Protein AF-A0AB72ZHI4-F1 (afdb_monomer_lite)

Sequence (160 aa):
MTTGSTNVPISSGQRPQQADYSLALLAKDVYAPTSGNLNGFVRLSDERLLAAGIDPTALSDSASGFLAGIYSDNQQYVLSFAGTNDRHDWLSNIRQAVGYEDVQYNEAVALGKTAKMAFGDALVITGHSLGGGLAATAALATGTFAVTFNAAGGAKNTLK

Foldseek 3Di:
DDDDQPDDDPDDDPDDDPVVVLLVVQQVCQVPPDCDARSLKDWDDCVRCVVLVHHPPLQDDPVLRWHWTWIDSPQAIEIHTHDDPDPPCCVVCVVVNVVSLVVNLVSLLVNLQSVCSRGPQSYEYEHEASRLVSRVSNCVSRVHHYDYYCHPDDDDDDDD

Organism: NCBI:txid992134

Radius of gyration: 15.3 Å; chains: 1; bounding box: 38×29×44 Å

pLDDT: mean 76.91, std 21.34, range [28.38, 98.31]

Structure (mmCIF, N/CA/C/O backbone):
data_AF-A0AB72ZHI4-F1
#
_entry.id   AF-A0AB72ZHI4-F1
#
loop_
_atom_site.group_PDB
_atom_site.id
_atom_site.type_symbol
_atom_site.label_atom_id
_atom_site.label_alt_id
_atom_site.label_comp_id
_atom_site.label_asym_id
_atom_site.label_entity_id
_atom_site.label_seq_id
_atom_site.pdbx_PDB_ins_code
_atom_site.Cartn_x
_atom_site.Cartn_y
_atom_site.Cartn_z
_atom_site.occupancy
_atom_site.B_iso_or_equiv
_atom_site.auth_seq_id
_atom_site.auth_comp_id
_atom_site.auth_asym_id
_atom_site.auth_atom_id
_atom_site.pdbx_PDB_model_num
ATOM 1 N N . MET A 1 1 ? -21.261 18.313 21.955 1.00 34.12 1 MET A N 1
ATOM 2 C CA . MET A 1 1 ? -21.762 18.384 20.567 1.00 34.12 1 MET A CA 1
ATOM 3 C C . MET A 1 1 ? -20.776 17.637 19.692 1.00 34.12 1 MET A C 1
ATOM 5 O O . MET A 1 1 ? -19.635 18.057 19.581 1.00 34.12 1 MET A O 1
ATOM 9 N N . THR A 1 2 ? -21.178 16.469 19.209 1.00 34.94 2 THR A N 1
ATOM 10 C CA . THR A 1 2 ? -20.379 15.531 18.414 1.00 34.94 2 THR A CA 1
ATOM 11 C C . THR A 1 2 ? -20.270 16.035 16.975 1.00 34.94 2 THR A C 1
ATOM 13 O O . THR A 1 2 ? -21.280 16.185 16.293 1.00 34.94 2 THR A O 1
ATOM 16 N N . THR A 1 3 ? -19.053 16.317 16.514 1.00 37.59 3 THR A N 1
ATOM 17 C CA . THR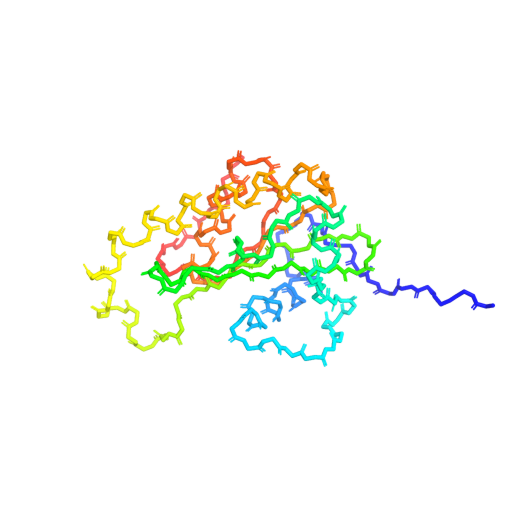 A 1 3 ? -18.751 16.624 15.111 1.00 37.59 3 THR A CA 1
ATOM 18 C C . THR A 1 3 ? -18.831 15.331 14.303 1.00 37.59 3 THR A C 1
ATOM 20 O O . THR A 1 3 ? -17.908 14.522 14.330 1.00 37.59 3 THR A O 1
ATOM 23 N N . GLY A 1 4 ? -19.966 15.096 13.645 1.00 32.69 4 GLY A N 1
ATOM 24 C CA . GLY A 1 4 ? -20.133 13.971 12.729 1.00 32.69 4 GLY A CA 1
ATOM 25 C C . GLY A 1 4 ? -19.307 14.194 11.465 1.00 32.69 4 GLY A C 1
ATOM 26 O O . GLY A 1 4 ? -19.545 15.159 10.741 1.00 32.69 4 GLY A O 1
ATOM 27 N N . SER A 1 5 ? -18.333 13.320 11.220 1.00 43.38 5 SER A N 1
ATOM 28 C CA . SER A 1 5 ? -17.567 13.282 9.975 1.00 43.38 5 SER A CA 1
ATOM 29 C C . SER A 1 5 ? -18.509 13.040 8.794 1.00 43.38 5 SER A C 1
ATOM 31 O O . SER A 1 5 ? -19.229 12.046 8.756 1.00 43.38 5 SER A O 1
ATOM 33 N N . THR A 1 6 ? -18.503 13.950 7.824 1.00 42.25 6 THR A N 1
ATOM 34 C CA . THR A 1 6 ? -19.313 13.917 6.595 1.00 42.25 6 THR A CA 1
ATOM 35 C C . THR A 1 6 ? -18.664 13.081 5.487 1.00 42.25 6 THR A C 1
ATOM 37 O O . THR A 1 6 ? -18.775 13.425 4.310 1.00 42.25 6 THR A O 1
ATOM 40 N N . ASN A 1 7 ? -17.931 12.023 5.833 1.00 50.62 7 ASN A N 1
ATOM 41 C CA . ASN A 1 7 ? -17.247 11.224 4.823 1.00 50.62 7 ASN A CA 1
ATOM 42 C C . ASN A 1 7 ? -18.237 10.252 4.186 1.00 50.62 7 ASN A C 1
ATOM 44 O O . ASN A 1 7 ? -18.853 9.427 4.859 1.00 50.62 7 ASN A O 1
ATOM 48 N N . VAL A 1 8 ? -18.411 10.387 2.871 1.00 54.19 8 VAL A N 1
ATOM 49 C CA . VAL A 1 8 ? -19.166 9.429 2.066 1.00 54.19 8 VAL A CA 1
ATOM 50 C C . VAL A 1 8 ? -18.387 8.110 2.078 1.00 54.19 8 VAL A C 1
ATOM 52 O O . VAL A 1 8 ? -17.211 8.127 1.709 1.00 54.19 8 VAL A O 1
ATOM 55 N N . PRO A 1 9 ? -19.002 6.981 2.475 1.00 51.09 9 PRO A N 1
ATOM 56 C CA . PRO A 1 9 ? -18.327 5.691 2.488 1.00 51.09 9 PRO A CA 1
ATOM 57 C C . PRO A 1 9 ? -17.765 5.367 1.105 1.00 51.09 9 PRO A C 1
ATOM 59 O O . PRO A 1 9 ? -18.499 5.415 0.113 1.00 51.09 9 PRO A O 1
ATOM 62 N N . ILE A 1 10 ? -16.486 4.994 1.031 1.00 56.62 10 ILE A N 1
ATOM 63 C CA . ILE A 1 10 ? -15.936 4.420 -0.197 1.00 56.62 10 ILE A CA 1
ATOM 64 C C . ILE A 1 10 ? -16.645 3.076 -0.385 1.00 56.62 10 ILE A C 1
ATOM 66 O O . ILE A 1 10 ? -16.478 2.159 0.421 1.00 56.62 10 ILE A O 1
ATOM 70 N N . SER A 1 11 ? -17.498 2.991 -1.404 1.00 47.62 11 SER A N 1
ATOM 71 C CA . SER A 1 11 ? -18.343 1.831 -1.683 1.00 47.62 11 SER A CA 1
ATOM 72 C C . SER A 1 11 ? -18.135 1.354 -3.116 1.00 47.62 11 SER A C 1
ATOM 74 O O . SER A 1 11 ? -17.882 2.148 -4.021 1.00 47.62 11 SER A O 1
ATOM 76 N N . SER A 1 12 ? -18.242 0.042 -3.331 1.00 47.97 12 SER A N 1
ATOM 77 C CA . SER A 1 12 ? -18.164 -0.530 -4.678 1.00 47.97 12 SER A CA 1
ATOM 78 C C . SER A 1 12 ? -19.320 -0.023 -5.556 1.00 47.97 12 SER A C 1
ATOM 80 O O . SER A 1 12 ? -20.486 -0.053 -5.159 1.00 47.97 12 SER A O 1
ATOM 82 N N . GLY A 1 13 ? -19.012 0.479 -6.756 1.00 43.50 13 GLY A N 1
ATOM 83 C CA . GLY A 1 13 ? -20.012 1.007 -7.683 1.00 43.50 13 GLY A CA 1
ATOM 84 C C . GLY A 1 13 ? -19.420 1.454 -9.023 1.00 43.50 13 GLY A C 1
ATOM 85 O O . GLY A 1 13 ? -18.248 1.783 -9.122 1.00 43.50 13 GLY A O 1
ATOM 86 N N . GLN A 1 14 ? -20.246 1.455 -10.073 1.00 36.84 14 GLN A N 1
ATOM 87 C CA . GLN A 1 14 ? -19.866 1.812 -11.456 1.00 36.84 14 GLN A CA 1
ATOM 88 C C . GLN A 1 14 ? -20.014 3.319 -11.768 1.00 36.84 14 GLN A C 1
ATOM 90 O O . GLN A 1 14 ? -19.878 3.730 -12.919 1.00 36.84 14 GLN A O 1
ATOM 95 N N . ARG A 1 15 ? -20.366 4.150 -10.777 1.00 34.91 15 ARG A N 1
ATOM 96 C CA . ARG A 1 15 ? -20.569 5.599 -10.941 1.00 34.91 15 ARG A CA 1
ATOM 97 C C . ARG A 1 15 ? -19.493 6.362 -10.173 1.00 34.91 15 ARG A C 1
ATOM 99 O O . ARG A 1 15 ? -19.251 5.960 -9.040 1.00 34.91 15 ARG A O 1
ATOM 106 N N . PRO A 1 16 ? -18.943 7.465 -10.723 1.00 42.53 16 PRO A N 1
ATOM 107 C CA . PRO A 1 16 ? -18.017 8.322 -9.995 1.00 42.53 16 PRO A CA 1
ATOM 108 C C . PRO A 1 16 ? -18.690 8.821 -8.715 1.00 42.53 16 PRO A C 1
ATOM 110 O O . PRO A 1 16 ? -19.657 9.586 -8.783 1.00 42.53 16 PRO A O 1
ATOM 113 N N . GLN A 1 17 ? -18.240 8.349 -7.558 1.00 53.31 17 GLN A N 1
ATOM 114 C CA . GLN A 1 17 ? -18.705 8.840 -6.265 1.00 53.31 17 GLN A CA 1
ATOM 115 C C . GLN A 1 17 ? -17.751 9.928 -5.768 1.00 53.31 17 GLN A C 1
ATOM 117 O O . GLN A 1 17 ? -16.592 9.999 -6.165 1.00 53.31 17 GLN A O 1
ATOM 122 N N . GLN A 1 18 ? -18.220 10.788 -4.864 1.00 51.16 18 GLN A N 1
ATOM 123 C CA . GLN A 1 18 ? -17.401 11.835 -4.233 1.00 51.16 18 GLN A CA 1
ATOM 124 C C . GLN A 1 18 ? -16.126 11.264 -3.571 1.00 51.16 18 GLN A C 1
ATOM 126 O O . GLN A 1 18 ? -15.106 11.942 -3.472 1.00 51.16 18 GLN A O 1
ATOM 131 N N . ALA A 1 19 ? -16.183 9.985 -3.200 1.00 58.19 19 ALA A N 1
ATOM 132 C CA . ALA A 1 19 ? -15.093 9.175 -2.683 1.00 58.19 19 ALA A CA 1
ATOM 133 C C . ALA A 1 19 ? -13.949 8.959 -3.708 1.00 58.19 19 ALA A C 1
ATOM 135 O O . ALA A 1 19 ? -12.777 8.992 -3.337 1.00 58.19 19 ALA A O 1
ATOM 136 N N . ASP A 1 20 ? -14.256 8.856 -5.007 1.00 63.69 20 ASP A N 1
ATOM 137 C CA . ASP A 1 20 ? -13.259 8.670 -6.075 1.00 63.69 20 ASP A CA 1
ATOM 138 C C . ASP A 1 20 ? -12.401 9.925 -6.279 1.00 63.69 20 ASP A C 1
ATOM 140 O O . ASP A 1 20 ? -11.214 9.835 -6.590 1.00 63.69 20 ASP A O 1
ATOM 144 N N . TYR A 1 21 ? -12.975 11.110 -6.046 1.00 68.31 21 TYR A N 1
ATOM 145 C CA . TYR A 1 21 ? -12.217 12.361 -6.066 1.00 68.31 21 TYR A CA 1
ATOM 146 C C . TYR A 1 21 ? -11.176 12.400 -4.940 1.00 68.31 21 TYR A C 1
ATOM 148 O O . TYR A 1 21 ? -10.034 12.794 -5.173 1.00 68.31 21 TYR A O 1
ATOM 156 N N . SER A 1 22 ? -11.534 11.930 -3.740 1.00 74.38 22 SER A N 1
ATOM 157 C CA . SER A 1 22 ? -10.581 11.790 -2.636 1.00 74.38 22 SER A CA 1
ATOM 158 C C . SER A 1 22 ? -9.473 10.794 -2.983 1.00 74.38 22 SER A C 1
ATOM 160 O O . SER A 1 22 ? -8.303 11.118 -2.818 1.00 74.38 22 SER A O 1
ATOM 162 N N . LEU A 1 23 ? -9.798 9.635 -3.564 1.00 76.19 23 LEU A N 1
ATOM 163 C CA . LEU A 1 23 ? -8.793 8.646 -3.976 1.00 76.19 23 LEU A CA 1
ATOM 164 C C . LEU A 1 23 ? -7.841 9.168 -5.062 1.00 76.19 23 LEU A C 1
ATOM 166 O O . LEU A 1 23 ? -6.650 8.861 -5.022 1.00 76.19 23 LEU A O 1
ATOM 170 N N . ALA A 1 24 ? -8.330 9.988 -5.995 1.00 75.62 24 ALA A N 1
ATOM 171 C CA . ALA A 1 24 ? -7.490 10.640 -6.996 1.00 75.62 24 ALA A CA 1
ATOM 172 C C . ALA A 1 24 ? -6.547 11.690 -6.377 1.00 75.62 24 ALA A C 1
ATOM 174 O O . ALA A 1 24 ? -5.394 11.805 -6.798 1.00 75.62 24 ALA A O 1
ATOM 175 N N . LEU A 1 25 ? -7.007 12.439 -5.365 1.00 78.62 25 LEU A N 1
ATOM 176 C CA . LEU A 1 25 ? -6.152 13.361 -4.609 1.00 78.62 25 LEU A CA 1
ATOM 177 C C . LEU A 1 25 ? -5.066 12.610 -3.838 1.00 78.62 25 LEU A C 1
ATOM 179 O O . LEU A 1 25 ? -3.908 13.012 -3.900 1.00 78.62 25 LEU A O 1
ATOM 183 N N . LEU A 1 26 ? -5.415 11.500 -3.183 1.00 81.69 26 LEU A N 1
ATOM 184 C CA . LEU A 1 26 ? -4.452 10.660 -2.468 1.00 81.69 26 LEU A CA 1
ATOM 185 C C . LEU A 1 26 ? -3.416 10.051 -3.422 1.00 81.69 26 LEU A C 1
ATOM 187 O O . LEU A 1 26 ? -2.224 10.124 -3.147 1.00 81.69 26 LEU A O 1
ATOM 191 N N . ALA A 1 27 ? -3.836 9.557 -4.592 1.00 77.69 27 ALA A N 1
ATOM 192 C CA . ALA A 1 27 ? -2.928 9.052 -5.629 1.00 77.69 27 ALA A CA 1
ATOM 193 C C . ALA A 1 27 ? -1.945 10.114 -6.155 1.00 77.69 27 ALA A C 1
ATOM 195 O O . ALA A 1 27 ? -0.856 9.774 -6.616 1.00 77.69 27 ALA A O 1
ATOM 196 N N . LYS A 1 28 ? -2.306 11.400 -6.081 1.00 75.12 28 LYS A N 1
ATOM 197 C CA . LYS A 1 28 ? -1.410 12.519 -6.396 1.00 75.12 28 LYS A CA 1
ATOM 198 C C . LYS A 1 28 ? -0.523 12.907 -5.208 1.00 75.12 28 LYS A C 1
ATOM 200 O O . LYS A 1 28 ? 0.629 13.272 -5.418 1.00 75.12 28 LYS A O 1
ATOM 205 N N . ASP A 1 29 ? -1.049 12.864 -3.990 1.00 80.25 29 ASP A N 1
ATOM 206 C CA . ASP A 1 29 ? -0.331 13.297 -2.788 1.00 80.25 29 ASP A CA 1
ATOM 207 C C . ASP A 1 29 ? 0.894 12.427 -2.485 1.00 80.25 29 ASP A C 1
ATOM 209 O O . ASP A 1 29 ? 1.900 12.950 -2.015 1.00 80.25 29 ASP A O 1
ATOM 213 N N . VAL A 1 30 ? 0.865 11.137 -2.848 1.00 78.25 30 VAL A N 1
ATOM 214 C CA . VAL A 1 30 ? 1.994 10.212 -2.630 1.00 78.25 30 VAL A CA 1
ATOM 215 C C . VAL A 1 30 ? 3.333 10.781 -3.132 1.00 78.25 30 VAL A C 1
ATOM 217 O O . VAL A 1 30 ? 4.351 10.577 -2.480 1.00 78.25 30 VAL A O 1
ATOM 220 N N . TYR A 1 31 ? 3.348 11.528 -4.242 1.00 72.88 31 TYR A N 1
ATOM 221 C CA . TYR A 1 31 ? 4.575 12.083 -4.833 1.00 72.88 31 TYR A CA 1
ATOM 222 C C . TYR A 1 31 ? 5.184 13.259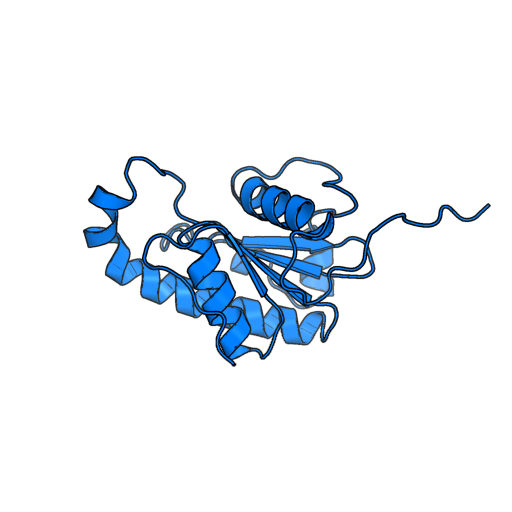 -4.067 1.00 72.88 31 TYR A C 1
ATOM 224 O O . TYR A 1 31 ? 6.385 13.506 -4.155 1.00 72.88 31 TYR A O 1
ATOM 232 N N . ALA A 1 32 ? 4.350 14.029 -3.376 1.00 74.81 32 ALA A N 1
ATOM 233 C CA . ALA A 1 32 ? 4.754 15.221 -2.649 1.00 74.81 32 ALA A CA 1
ATOM 234 C C . ALA A 1 32 ? 3.776 15.402 -1.485 1.00 74.81 32 ALA A C 1
ATOM 236 O O . ALA A 1 32 ? 2.826 16.181 -1.616 1.00 74.81 32 ALA A O 1
ATOM 237 N N . PRO A 1 33 ? 3.986 14.662 -0.378 1.00 73.00 33 PRO A N 1
ATOM 238 C CA . PRO A 1 33 ? 3.034 14.618 0.716 1.00 73.00 33 PRO A CA 1
ATOM 239 C C . PRO A 1 33 ? 2.774 16.018 1.249 1.00 73.00 33 PRO A C 1
ATOM 241 O O . PRO A 1 33 ? 3.685 16.710 1.714 1.00 73.00 33 PRO A O 1
ATOM 244 N N . THR A 1 34 ? 1.523 16.447 1.174 1.00 64.50 34 THR A N 1
ATOM 245 C CA . THR A 1 34 ? 1.102 17.702 1.778 1.00 64.50 34 THR A CA 1
ATOM 246 C C . THR A 1 34 ? 0.815 17.479 3.256 1.00 64.50 34 THR A C 1
ATOM 248 O O . THR A 1 34 ? 0.115 16.548 3.654 1.00 64.50 34 THR A O 1
ATOM 251 N N . SER A 1 35 ? 1.363 18.346 4.106 1.00 63.78 35 SER A N 1
ATOM 252 C CA . SER A 1 35 ? 1.035 18.342 5.530 1.00 63.78 35 SER A CA 1
ATOM 253 C C . SER A 1 35 ? -0.414 18.795 5.703 1.00 63.78 35 SER A C 1
ATOM 255 O O . SER A 1 35 ? -0.696 19.992 5.644 1.00 63.78 35 SER A O 1
ATOM 257 N N . GLY A 1 36 ? -1.349 17.862 5.897 1.00 72.62 36 GLY A N 1
ATOM 258 C CA . GLY A 1 36 ? -2.740 18.233 6.133 1.00 72.62 36 GLY A CA 1
ATOM 259 C C . GLY A 1 36 ? -3.774 17.133 5.933 1.00 72.62 36 GLY A C 1
ATOM 260 O O . GLY A 1 36 ? -3.474 15.947 5.821 1.00 72.62 36 GLY A O 1
ATOM 261 N N . ASN A 1 37 ? -5.028 17.575 5.938 1.00 80.50 37 ASN A N 1
ATOM 262 C CA . ASN A 1 37 ? -6.205 16.760 5.696 1.00 80.50 37 ASN A CA 1
ATOM 263 C C . ASN A 1 37 ? -6.596 16.844 4.212 1.00 80.50 37 ASN A C 1
ATOM 265 O O . ASN A 1 37 ? -6.815 17.934 3.684 1.00 80.50 37 ASN A O 1
ATOM 269 N N . LEU A 1 38 ? -6.704 15.692 3.558 1.00 80.94 38 LEU A N 1
ATOM 270 C CA . LEU A 1 38 ? -7.097 15.523 2.164 1.00 80.94 38 LEU A CA 1
ATOM 271 C C . LEU A 1 38 ? -8.509 14.940 2.127 1.00 80.94 38 LEU A C 1
ATOM 273 O O . LEU A 1 38 ? -8.691 13.725 2.135 1.00 80.94 38 LEU A O 1
ATOM 277 N N . ASN A 1 39 ? -9.523 15.810 2.127 1.00 82.19 39 ASN A N 1
ATOM 278 C CA . ASN A 1 39 ? -10.940 15.417 2.150 1.00 82.19 39 ASN A CA 1
ATOM 279 C C . ASN A 1 39 ? -11.276 14.388 3.247 1.00 82.19 39 ASN A C 1
ATOM 281 O O . ASN A 1 39 ? -11.872 13.347 2.982 1.00 82.19 39 ASN A O 1
ATOM 285 N N . GLY A 1 40 ? -10.859 14.654 4.480 1.00 84.25 40 GLY A N 1
ATOM 286 C CA . GLY A 1 40 ? -11.083 13.766 5.618 1.00 84.25 40 GLY A CA 1
ATOM 287 C C . GLY A 1 40 ? -9.948 12.772 5.867 1.00 84.25 40 GLY A C 1
ATOM 288 O O . GLY A 1 40 ? -9.802 12.338 7.006 1.00 84.25 40 GLY A O 1
ATOM 289 N N . PHE A 1 41 ? -9.100 12.488 4.876 1.00 89.38 41 PHE A N 1
ATOM 290 C CA . PHE A 1 41 ? -7.977 11.563 5.015 1.00 89.38 41 PHE A CA 1
ATOM 291 C C . PHE A 1 41 ? -6.697 12.268 5.462 1.00 89.38 41 PHE A C 1
ATOM 293 O O . PHE A 1 41 ? -6.340 13.328 4.956 1.00 89.38 41 PHE A O 1
ATOM 300 N N . VAL A 1 42 ? -5.974 11.660 6.396 1.00 92.06 42 VAL A N 1
ATOM 301 C CA . VAL A 1 42 ? -4.668 12.126 6.875 1.00 92.06 42 VAL A CA 1
ATOM 302 C C . VAL A 1 42 ? -3.652 11.013 6.658 1.00 92.06 42 VAL A C 1
ATOM 304 O O . VAL A 1 42 ? -3.946 9.848 6.938 1.00 92.06 42 VAL A O 1
ATOM 307 N N . ARG A 1 43 ? -2.460 11.354 6.153 1.00 93.69 43 ARG A N 1
ATOM 308 C CA . ARG A 1 43 ? -1.370 10.383 5.986 1.00 93.69 43 ARG A CA 1
ATOM 309 C C . ARG A 1 43 ? -0.951 9.853 7.356 1.00 93.69 43 ARG A C 1
ATOM 311 O O . ARG A 1 43 ? -0.780 10.630 8.295 1.00 93.69 43 ARG A O 1
ATOM 318 N N . LEU A 1 44 ? -0.804 8.538 7.480 1.00 94.81 44 LEU A N 1
ATOM 319 C CA . LEU A 1 44 ? -0.304 7.940 8.710 1.00 94.81 44 LEU A CA 1
ATOM 320 C C . LEU A 1 44 ? 1.148 8.370 8.936 1.00 94.81 44 LEU A C 1
ATOM 322 O O . LEU A 1 44 ? 1.950 8.374 8.002 1.00 94.81 44 LEU A O 1
ATOM 326 N N . SER A 1 45 ? 1.462 8.735 10.178 1.00 94.69 45 SER A N 1
ATOM 327 C CA . SER A 1 45 ? 2.839 8.953 10.610 1.00 94.69 45 SER A CA 1
ATOM 328 C C . SER A 1 45 ? 3.558 7.622 10.815 1.00 94.69 45 SER A C 1
ATOM 330 O O . SER A 1 45 ? 2.917 6.578 10.976 1.00 94.69 45 SER A O 1
ATOM 332 N N . ASP A 1 46 ? 4.884 7.668 10.873 1.00 95.69 46 ASP A N 1
ATOM 333 C CA . ASP A 1 46 ? 5.724 6.495 11.106 1.00 95.69 46 ASP A CA 1
ATOM 334 C C . ASP A 1 46 ? 5.352 5.780 12.411 1.00 95.69 46 ASP A C 1
ATOM 336 O O . ASP A 1 46 ? 5.257 4.554 12.439 1.00 95.69 46 ASP A O 1
ATOM 340 N N . GLU A 1 47 ? 5.016 6.519 13.475 1.00 96.69 47 GLU A N 1
ATOM 341 C CA . GLU A 1 47 ? 4.581 5.910 14.736 1.00 96.69 47 GLU A CA 1
ATOM 342 C C . GLU A 1 47 ? 3.258 5.152 14.579 1.00 96.69 47 GLU A C 1
ATOM 344 O O . GLU A 1 47 ? 3.074 4.082 15.160 1.00 96.69 47 GLU A O 1
ATOM 349 N N . ARG A 1 48 ? 2.324 5.687 13.781 1.00 96.25 48 ARG A N 1
ATOM 350 C CA . ARG A 1 48 ? 1.027 5.046 13.517 1.00 96.25 48 ARG A CA 1
ATOM 351 C C . ARG A 1 48 ? 1.164 3.826 12.611 1.00 96.25 48 ARG A C 1
ATOM 353 O O . ARG A 1 48 ? 0.406 2.876 12.794 1.00 96.25 48 ARG A O 1
ATOM 360 N N . LEU A 1 49 ? 2.107 3.846 11.671 1.00 97.56 49 LEU A N 1
ATOM 361 C CA . LEU A 1 49 ? 2.448 2.700 10.826 1.00 97.56 49 LEU A CA 1
ATOM 362 C C . LEU A 1 49 ? 3.064 1.576 11.660 1.00 97.56 49 LEU A C 1
ATOM 364 O O . LEU A 1 49 ? 2.558 0.454 11.639 1.00 97.56 49 LEU A O 1
ATOM 368 N N . LEU A 1 50 ? 4.067 1.898 12.480 1.00 97.75 50 LEU A N 1
ATOM 369 C CA . LEU A 1 50 ? 4.720 0.936 13.368 1.00 97.75 50 LEU A CA 1
ATOM 370 C C . LEU A 1 50 ? 3.733 0.330 14.372 1.00 97.75 50 LEU A C 1
ATOM 372 O O . LEU A 1 50 ? 3.735 -0.882 14.578 1.00 97.75 50 LEU A O 1
ATOM 376 N N . ALA A 1 51 ? 2.837 1.142 14.944 1.00 97.12 51 ALA A N 1
ATOM 377 C CA . ALA A 1 51 ? 1.777 0.655 15.830 1.00 97.12 51 ALA A CA 1
ATOM 378 C C . ALA A 1 51 ? 0.798 -0.307 15.131 1.00 97.12 51 ALA A C 1
ATOM 380 O O . ALA A 1 51 ? 0.201 -1.155 15.791 1.00 97.12 51 ALA A O 1
ATOM 381 N N . ALA A 1 52 ? 0.641 -0.191 13.809 1.00 95.88 52 ALA A N 1
ATOM 382 C CA . ALA A 1 52 ? -0.148 -1.100 12.981 1.00 95.88 52 ALA A CA 1
ATOM 383 C C . ALA A 1 52 ? 0.663 -2.305 12.456 1.00 95.88 52 ALA A C 1
ATOM 385 O O . ALA A 1 52 ? 0.120 -3.131 11.725 1.00 95.88 52 ALA A O 1
ATOM 386 N N . GLY A 1 53 ? 1.949 -2.420 12.812 1.00 97.31 53 GLY A N 1
ATOM 387 C CA . GLY A 1 53 ? 2.840 -3.489 12.350 1.00 97.31 53 GLY A CA 1
ATOM 388 C C . GLY A 1 53 ? 3.376 -3.297 10.928 1.00 97.31 53 GLY A C 1
ATOM 389 O O . GLY A 1 53 ? 3.811 -4.264 10.307 1.00 97.31 53 GLY A O 1
ATOM 390 N N . ILE A 1 54 ? 3.334 -2.071 10.399 1.00 98.06 54 ILE A N 1
ATOM 391 C CA . ILE A 1 54 ? 3.852 -1.720 9.074 1.00 98.06 54 ILE A CA 1
ATOM 392 C C . ILE A 1 54 ? 5.170 -0.967 9.252 1.00 98.06 54 ILE A C 1
ATOM 394 O O . ILE A 1 54 ? 5.211 0.061 9.924 1.00 98.06 54 ILE A O 1
ATOM 398 N N . ASP A 1 55 ? 6.237 -1.467 8.631 1.00 97.50 55 ASP A N 1
ATOM 399 C CA . ASP A 1 55 ? 7.523 -0.772 8.572 1.00 97.50 55 ASP A CA 1
ATOM 400 C C . ASP A 1 55 ? 7.410 0.452 7.638 1.00 97.50 55 ASP A C 1
ATOM 402 O O . ASP A 1 55 ? 7.106 0.273 6.454 1.00 97.50 55 ASP A O 1
ATOM 406 N N . PRO A 1 56 ? 7.642 1.691 8.118 1.00 96.50 56 PRO A N 1
ATOM 407 C CA . PRO A 1 56 ? 7.586 2.888 7.281 1.00 96.50 56 PRO A CA 1
ATOM 408 C C . PRO A 1 56 ? 8.545 2.847 6.087 1.00 96.50 56 PRO A C 1
ATOM 410 O O . PRO A 1 56 ? 8.245 3.426 5.043 1.00 96.50 56 PRO A O 1
ATOM 413 N N . THR A 1 57 ? 9.668 2.132 6.203 1.00 95.81 57 THR A N 1
ATOM 414 C CA . THR A 1 57 ? 10.643 1.995 5.111 1.00 95.81 57 THR A CA 1
ATOM 415 C C . THR A 1 57 ? 10.095 1.179 3.941 1.00 95.81 57 THR A C 1
ATOM 417 O O . THR A 1 57 ? 10.484 1.414 2.802 1.00 95.81 57 THR A O 1
ATOM 420 N N . ALA A 1 58 ? 9.105 0.312 4.180 1.00 95.44 58 ALA A N 1
ATOM 421 C CA . ALA A 1 58 ? 8.426 -0.447 3.132 1.00 95.44 58 ALA A CA 1
ATOM 422 C C . ALA A 1 58 ? 7.515 0.420 2.243 1.00 95.44 58 ALA A C 1
ATOM 424 O O . ALA A 1 58 ? 6.932 -0.094 1.292 1.00 95.44 58 ALA A O 1
ATOM 425 N N . LEU A 1 59 ? 7.349 1.715 2.545 1.00 95.44 59 LEU A N 1
ATOM 426 C CA . LEU A 1 59 ? 6.580 2.641 1.712 1.00 95.44 59 LEU A CA 1
ATOM 427 C C . LEU A 1 59 ? 7.393 3.242 0.560 1.00 95.44 59 LEU A C 1
ATOM 429 O O . LEU A 1 59 ? 6.805 3.923 -0.278 1.00 95.44 59 LEU A O 1
ATOM 433 N N . SER A 1 60 ? 8.710 3.039 0.497 1.00 93.62 60 SER A N 1
ATOM 434 C CA . SER A 1 60 ? 9.521 3.579 -0.596 1.00 93.62 60 SER A CA 1
ATOM 435 C C . SER A 1 60 ? 10.807 2.796 -0.824 1.00 93.62 60 SER A C 1
ATOM 437 O O . SER A 1 60 ? 11.559 2.582 0.124 1.00 93.62 60 SER A O 1
ATOM 439 N N . ASP A 1 61 ? 11.120 2.511 -2.084 1.00 90.81 61 ASP A N 1
ATOM 440 C CA . ASP A 1 61 ? 12.435 2.037 -2.516 1.00 90.81 61 ASP A CA 1
ATOM 441 C C . ASP A 1 61 ? 12.931 2.924 -3.663 1.00 90.81 61 ASP A C 1
ATOM 443 O O . ASP A 1 61 ? 12.352 2.983 -4.749 1.00 90.81 61 ASP A O 1
ATOM 447 N N . SER A 1 62 ? 14.024 3.648 -3.421 1.00 86.06 62 SER A N 1
ATOM 448 C CA . SER A 1 62 ? 14.620 4.539 -4.415 1.00 86.06 62 SER A CA 1
ATOM 449 C C . SER A 1 62 ? 15.325 3.792 -5.550 1.00 86.06 62 SER A C 1
ATOM 451 O O . SER A 1 62 ? 15.503 4.375 -6.619 1.00 86.06 62 SER A O 1
ATOM 453 N N . ALA A 1 63 ? 15.712 2.527 -5.349 1.00 85.88 63 ALA A N 1
ATOM 454 C CA . ALA A 1 63 ? 16.364 1.707 -6.364 1.00 85.88 63 ALA A CA 1
ATOM 455 C C . ALA A 1 63 ? 15.368 1.207 -7.417 1.00 85.88 63 ALA A C 1
ATOM 457 O O . ALA A 1 63 ? 15.672 1.247 -8.610 1.00 85.88 63 ALA A O 1
ATOM 458 N N . SER A 1 64 ? 14.183 0.762 -6.988 1.00 83.88 64 SER A N 1
ATOM 459 C CA . SER A 1 64 ? 13.100 0.369 -7.896 1.00 83.88 64 SER A CA 1
ATOM 460 C C . SER A 1 64 ? 12.262 1.563 -8.363 1.00 83.88 64 SER A C 1
ATOM 462 O O . SER A 1 64 ? 11.630 1.492 -9.418 1.00 83.88 64 SER A O 1
ATOM 464 N N . GLY A 1 65 ? 12.269 2.667 -7.607 1.00 85.88 65 GLY A N 1
ATOM 465 C CA . GLY A 1 65 ? 11.372 3.807 -7.796 1.00 85.88 65 GLY A CA 1
ATOM 466 C C . GLY A 1 65 ? 9.997 3.608 -7.149 1.00 85.88 65 GLY A C 1
ATOM 467 O O . GLY A 1 65 ? 9.082 4.385 -7.428 1.00 85.88 65 GLY A O 1
ATOM 468 N N . PHE A 1 66 ? 9.841 2.579 -6.312 1.00 90.88 66 PHE A N 1
ATOM 469 C CA . PHE A 1 66 ? 8.619 2.303 -5.573 1.00 90.88 66 PHE A CA 1
ATOM 470 C C . PHE A 1 66 ? 8.307 3.422 -4.582 1.00 90.88 66 PHE A C 1
ATOM 472 O O . PHE A 1 66 ? 9.174 3.882 -3.834 1.00 90.88 66 PHE A O 1
ATOM 479 N N . LEU A 1 67 ? 7.043 3.839 -4.546 1.00 92.94 67 LEU A N 1
ATOM 480 C CA . LEU A 1 67 ? 6.569 4.828 -3.592 1.00 92.94 67 LEU A CA 1
ATOM 481 C C . LEU A 1 67 ? 5.088 4.608 -3.278 1.00 92.94 67 LEU A C 1
ATOM 483 O O . LEU A 1 67 ? 4.250 4.452 -4.171 1.00 92.94 67 LEU A O 1
ATOM 487 N N . ALA A 1 68 ? 4.764 4.636 -1.992 1.00 95.69 68 ALA A N 1
ATOM 488 C CA . ALA A 1 68 ? 3.429 4.438 -1.467 1.00 95.69 68 ALA A CA 1
ATOM 489 C C . ALA A 1 68 ? 3.127 5.382 -0.291 1.00 95.69 68 ALA A C 1
ATOM 491 O O . ALA A 1 68 ? 3.995 5.999 0.336 1.00 95.69 68 ALA A O 1
ATOM 492 N N . GLY A 1 69 ? 1.845 5.490 0.032 1.00 95.75 69 GLY A N 1
ATOM 493 C CA . GLY A 1 69 ? 1.359 6.182 1.217 1.00 95.75 69 GLY A CA 1
ATOM 494 C C . GLY A 1 69 ? 0.127 5.492 1.773 1.00 95.75 69 GLY A C 1
ATOM 495 O O . GLY A 1 69 ? -0.678 4.950 1.018 1.00 95.75 69 GLY A O 1
ATOM 496 N N . ILE A 1 70 ? -0.027 5.528 3.096 1.00 96.25 70 ILE A N 1
ATOM 497 C CA . ILE A 1 70 ? -1.233 5.045 3.768 1.00 96.25 70 ILE A CA 1
ATOM 498 C C . ILE A 1 70 ? -1.915 6.227 4.434 1.00 96.25 70 ILE A C 1
ATOM 500 O O . ILE A 1 70 ? -1.284 6.987 5.168 1.00 96.25 70 ILE A O 1
ATOM 504 N N . TYR A 1 71 ? -3.208 6.369 4.177 1.00 95.44 71 TYR A N 1
ATOM 505 C CA . TYR A 1 71 ? -4.028 7.462 4.679 1.00 95.44 71 TYR A CA 1
ATOM 506 C C . TYR A 1 71 ? -5.220 6.908 5.445 1.00 95.44 71 TYR A C 1
ATOM 508 O O . TYR A 1 71 ? -5.702 5.822 5.134 1.00 95.44 71 TYR A O 1
ATOM 516 N N . SER A 1 72 ? -5.717 7.650 6.429 1.00 94.06 72 SER A N 1
ATOM 517 C CA . SER A 1 72 ? -6.907 7.258 7.178 1.00 94.06 72 SER A CA 1
ATOM 518 C C . SER A 1 72 ? -7.789 8.448 7.507 1.00 94.06 72 SER A C 1
ATOM 520 O O . SER A 1 72 ? -7.299 9.542 7.782 1.00 94.06 72 SER A O 1
ATOM 522 N N . ASP A 1 73 ? -9.092 8.208 7.516 1.00 91.62 73 ASP A N 1
ATOM 523 C CA . ASP A 1 73 ? -10.103 9.116 8.051 1.00 91.62 73 ASP A CA 1
ATOM 524 C C . ASP A 1 73 ? -10.653 8.657 9.419 1.00 91.62 73 ASP A C 1
ATOM 526 O O . ASP A 1 73 ? -11.665 9.165 9.906 1.00 91.62 73 ASP A O 1
ATOM 530 N N . ASN A 1 74 ? -9.947 7.720 10.066 1.00 88.75 74 ASN A N 1
ATOM 531 C CA . ASN A 1 74 ? -10.314 6.988 11.285 1.00 88.75 74 ASN A CA 1
ATOM 532 C C . ASN A 1 74 ? -11.407 5.920 11.121 1.00 88.75 74 ASN A C 1
ATOM 534 O O . ASN A 1 74 ? -11.754 5.274 12.110 1.00 88.75 74 ASN A O 1
ATOM 538 N N . GLN A 1 75 ? -11.934 5.703 9.914 1.00 88.88 75 GLN A N 1
ATOM 539 C CA . GLN A 1 75 ? -12.874 4.615 9.620 1.00 88.88 75 GLN A CA 1
ATOM 540 C C . GLN A 1 75 ? -12.316 3.660 8.570 1.00 88.88 75 GLN A C 1
ATOM 542 O O . GLN A 1 75 ? -12.424 2.444 8.715 1.00 88.88 75 GLN A O 1
ATOM 547 N N . GLN A 1 76 ? -11.705 4.214 7.528 1.00 92.25 76 GLN A N 1
ATOM 548 C CA . GLN A 1 76 ? -11.099 3.491 6.425 1.00 92.25 76 GLN A CA 1
ATOM 549 C C . GLN A 1 76 ? -9.605 3.803 6.339 1.00 92.25 76 GLN A C 1
ATOM 551 O O . GLN A 1 76 ? -9.103 4.803 6.869 1.00 92.25 76 GLN A O 1
ATOM 556 N N . TYR A 1 77 ? -8.896 2.915 5.651 1.00 95.75 77 TYR A N 1
ATOM 557 C CA . TYR A 1 77 ? -7.487 3.055 5.327 1.00 95.75 77 TYR A CA 1
ATOM 558 C C . TYR A 1 77 ? -7.322 2.973 3.820 1.00 95.75 77 TYR A C 1
ATOM 560 O O . TYR A 1 77 ? -7.838 2.057 3.185 1.00 95.75 77 TYR A O 1
ATOM 568 N N . VAL A 1 78 ? -6.591 3.919 3.247 1.00 96.12 78 VAL A N 1
ATOM 569 C CA . VAL A 1 78 ? -6.297 3.948 1.817 1.00 96.12 78 VAL A CA 1
ATOM 570 C C . VAL A 1 78 ? -4.809 3.719 1.628 1.00 96.12 78 VAL A C 1
ATOM 572 O O . VAL A 1 78 ? -4.008 4.577 1.997 1.00 96.12 78 VAL A O 1
ATOM 575 N N . LEU A 1 79 ? -4.450 2.579 1.041 1.00 96.88 79 LEU A N 1
ATOM 576 C CA . LEU A 1 79 ? -3.110 2.324 0.522 1.00 96.88 79 LEU A CA 1
ATOM 577 C C . LEU A 1 79 ? -3.034 2.870 -0.904 1.00 96.88 79 LEU A C 1
ATOM 579 O O . LEU A 1 79 ? -3.722 2.390 -1.802 1.00 96.88 79 LEU A O 1
ATOM 583 N N . SER A 1 80 ? -2.212 3.891 -1.099 1.00 95.31 80 SER A N 1
ATOM 584 C CA . SER A 1 80 ? -2.058 4.590 -2.366 1.00 95.31 80 SER A CA 1
ATOM 585 C C . SER A 1 80 ? -0.666 4.354 -2.935 1.00 95.31 80 SER A C 1
ATOM 587 O O . SER A 1 80 ? 0.321 4.632 -2.255 1.00 95.31 80 SER A O 1
ATOM 589 N N . PHE A 1 81 ? -0.586 3.880 -4.177 1.00 93.88 81 PHE A N 1
ATOM 590 C CA . PHE A 1 81 ? 0.671 3.688 -4.899 1.00 93.88 81 PHE A CA 1
ATOM 591 C C . PHE A 1 81 ? 0.919 4.826 -5.891 1.00 93.88 81 PHE A C 1
ATOM 593 O O . PHE A 1 81 ? 0.034 5.200 -6.672 1.00 93.88 81 PHE A O 1
ATOM 600 N N . ALA A 1 82 ? 2.143 5.353 -5.888 1.00 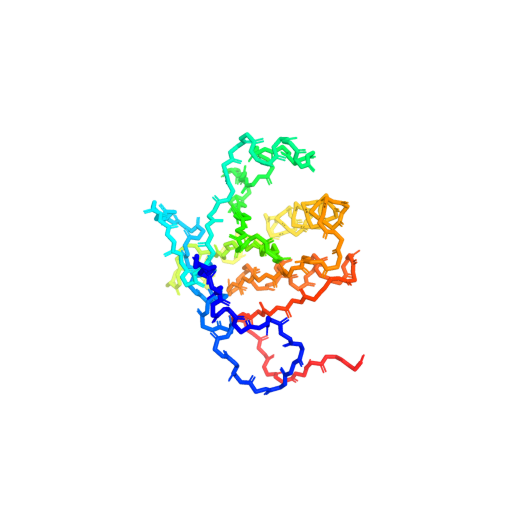88.69 82 ALA A N 1
ATOM 601 C CA . ALA A 1 82 ? 2.612 6.251 -6.929 1.00 88.69 82 ALA A CA 1
ATOM 602 C C . ALA A 1 82 ? 2.750 5.499 -8.257 1.00 88.69 82 ALA A C 1
ATOM 604 O O . ALA A 1 82 ? 3.052 4.310 -8.305 1.00 88.69 82 ALA A O 1
ATOM 605 N N . GLY A 1 83 ? 2.532 6.216 -9.351 1.00 76.88 83 GLY A N 1
ATOM 606 C CA . GLY A 1 83 ? 3.002 5.805 -10.667 1.00 76.88 83 GLY A CA 1
ATOM 607 C C . GLY A 1 83 ? 4.350 6.442 -10.996 1.00 76.88 83 GLY A C 1
ATOM 608 O O . GLY A 1 83 ? 5.069 6.924 -10.128 1.00 76.88 83 GLY A O 1
ATOM 609 N N . THR A 1 84 ? 4.693 6.477 -12.279 1.00 68.75 84 THR A N 1
ATOM 610 C CA . THR A 1 84 ? 5.927 7.121 -12.736 1.00 68.75 84 THR A CA 1
ATOM 611 C C . THR A 1 84 ? 5.780 8.645 -12.717 1.00 68.75 84 THR A C 1
ATOM 613 O O . THR A 1 84 ? 4.810 9.186 -13.255 1.00 68.75 84 THR A O 1
ATOM 616 N N . ASN A 1 85 ? 6.765 9.335 -12.134 1.00 57.47 85 ASN A N 1
ATOM 617 C CA . ASN A 1 85 ? 6.754 10.787 -11.909 1.00 57.47 85 ASN A CA 1
ATOM 618 C C . ASN A 1 85 ? 6.750 11.641 -13.193 1.00 57.47 85 ASN A C 1
ATOM 620 O O . ASN A 1 85 ? 6.496 12.842 -13.128 1.00 57.47 85 ASN A O 1
ATOM 624 N N . ASP A 1 86 ? 6.970 11.038 -14.363 1.00 52.94 86 ASP A N 1
ATOM 625 C CA . ASP A 1 86 ? 7.130 11.767 -15.615 1.00 52.94 86 ASP A CA 1
ATOM 626 C C . ASP A 1 86 ? 6.175 11.261 -16.706 1.00 52.94 86 ASP A C 1
ATOM 628 O O . ASP A 1 86 ? 6.441 10.318 -17.451 1.00 52.94 86 ASP A O 1
ATOM 632 N N . ARG A 1 87 ? 4.999 11.895 -16.794 1.00 50.88 87 ARG A N 1
ATOM 633 C CA . ARG A 1 87 ? 3.968 11.564 -17.797 1.00 50.88 87 ARG A CA 1
ATOM 634 C C . ARG A 1 87 ? 4.377 11.895 -19.237 1.00 50.88 87 ARG A C 1
ATOM 636 O O . ARG A 1 87 ? 3.652 11.498 -20.143 1.00 50.88 87 ARG A O 1
ATOM 643 N N . HIS A 1 88 ? 5.481 12.609 -19.463 1.00 46.38 88 HIS A N 1
ATOM 644 C CA . HIS A 1 88 ? 6.032 12.824 -20.806 1.00 46.38 88 HIS A CA 1
ATOM 645 C C . HIS A 1 88 ? 7.081 11.761 -21.170 1.00 46.38 88 HIS A C 1
ATOM 647 O O . HIS A 1 88 ? 7.056 11.271 -22.297 1.00 46.38 88 HIS A O 1
ATOM 653 N N . ASP A 1 89 ? 7.901 11.319 -20.211 1.00 50.94 89 ASP A N 1
ATOM 654 C CA . ASP A 1 89 ? 8.940 10.303 -20.441 1.00 50.94 89 ASP A CA 1
ATOM 655 C C . ASP A 1 89 ? 8.494 8.850 -20.191 1.00 50.94 89 ASP A C 1
ATOM 657 O O . ASP A 1 89 ? 9.255 7.914 -20.426 1.00 50.94 89 ASP A O 1
ATOM 661 N N . TRP A 1 90 ? 7.252 8.601 -19.760 1.00 48.62 90 TRP A N 1
ATOM 662 C CA . TRP A 1 90 ? 6.774 7.230 -19.512 1.00 48.62 90 TRP A CA 1
ATOM 663 C C . TRP A 1 90 ? 6.897 6.304 -20.743 1.00 48.62 90 TRP A C 1
ATOM 665 O O . TRP A 1 90 ? 7.299 5.152 -20.613 1.00 48.62 90 TRP A O 1
ATOM 675 N N . LEU A 1 91 ? 6.621 6.808 -21.954 1.00 51.03 91 LEU A N 1
ATOM 676 C CA . LEU A 1 91 ? 6.701 6.030 -23.201 1.00 51.03 91 LEU A CA 1
ATOM 677 C C . LEU A 1 91 ? 8.143 5.718 -23.626 1.00 51.03 91 LEU A C 1
ATOM 679 O O . LEU A 1 91 ? 8.388 4.681 -24.244 1.00 51.03 91 LEU A O 1
ATOM 683 N N . SER A 1 92 ? 9.094 6.606 -23.326 1.00 52.38 92 SER A N 1
ATOM 684 C CA . SER A 1 92 ? 10.511 6.415 -23.653 1.00 52.38 92 SER A CA 1
ATOM 685 C C . SER A 1 92 ? 11.215 5.544 -22.606 1.00 52.38 92 SER A C 1
ATOM 687 O O . SER A 1 92 ? 12.017 4.683 -22.980 1.00 52.38 92 SER A O 1
ATOM 689 N N . ASN A 1 93 ? 10.857 5.691 -21.325 1.00 50.94 93 ASN A N 1
ATOM 690 C CA . ASN A 1 93 ? 11.509 5.023 -20.195 1.00 50.94 93 ASN A CA 1
ATOM 691 C C . ASN A 1 93 ? 10.955 3.626 -19.866 1.00 50.94 93 ASN A C 1
ATOM 693 O O . ASN A 1 93 ? 11.661 2.854 -19.218 1.00 50.94 93 ASN A O 1
ATOM 697 N N . ILE A 1 94 ? 9.770 3.244 -20.370 1.00 53.41 94 ILE A N 1
ATOM 698 C CA . ILE A 1 94 ? 9.185 1.897 -20.179 1.00 53.41 94 ILE A CA 1
ATOM 699 C C . ILE A 1 94 ? 10.176 0.77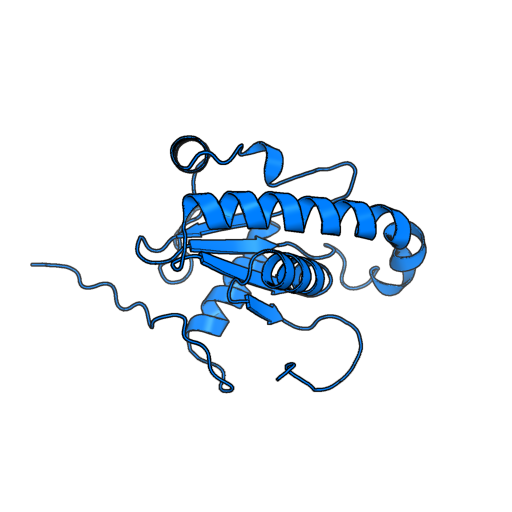3 -20.513 1.00 53.41 94 ILE A C 1
ATOM 701 O O . ILE A 1 94 ? 10.256 -0.221 -19.799 1.00 53.41 94 ILE A O 1
ATOM 705 N N . ARG A 1 95 ? 10.993 0.928 -21.566 1.00 52.25 95 ARG A N 1
ATOM 706 C CA . ARG A 1 95 ? 11.947 -0.119 -21.977 1.00 52.25 95 ARG A CA 1
ATOM 707 C C . ARG A 1 95 ? 13.045 -0.399 -20.948 1.00 52.25 95 ARG A C 1
ATOM 709 O O . ARG A 1 95 ? 13.536 -1.521 -20.916 1.00 52.25 95 ARG A O 1
ATOM 716 N N . GLN A 1 96 ? 13.428 0.588 -20.138 1.00 53.34 96 GLN A N 1
ATOM 717 C CA . GLN A 1 96 ? 14.339 0.387 -19.004 1.00 53.34 96 GLN A CA 1
ATOM 718 C C . GLN A 1 96 ? 13.570 -0.026 -17.741 1.00 53.34 96 GLN A C 1
ATOM 720 O O . GLN A 1 96 ? 14.094 -0.785 -16.934 1.00 53.34 96 GLN A O 1
ATOM 725 N N . ALA A 1 97 ? 12.318 0.422 -17.600 1.00 56.31 97 ALA A N 1
ATOM 726 C CA . ALA A 1 97 ? 11.477 0.153 -16.440 1.00 56.31 97 ALA A CA 1
ATOM 727 C C . ALA A 1 97 ? 10.968 -1.293 -16.352 1.00 56.31 97 ALA A C 1
ATOM 729 O O . ALA A 1 97 ? 10.748 -1.744 -15.241 1.00 56.31 97 ALA A O 1
ATOM 730 N N . VAL A 1 98 ? 10.843 -2.046 -17.454 1.00 62.12 98 VAL A N 1
ATOM 731 C CA . VAL A 1 98 ? 10.263 -3.414 -17.452 1.00 62.12 98 VAL A CA 1
ATOM 732 C C . VAL A 1 98 ? 10.856 -4.333 -16.370 1.00 62.12 98 VAL A C 1
ATOM 734 O O . VAL A 1 98 ? 10.112 -5.043 -15.707 1.00 62.12 98 VAL A O 1
ATOM 737 N N . GLY A 1 99 ? 12.174 -4.296 -16.134 1.00 65.69 99 GLY A N 1
ATOM 738 C CA . GLY A 1 99 ? 12.797 -5.101 -15.071 1.00 65.69 99 GLY A CA 1
ATOM 739 C C . GLY A 1 99 ? 12.553 -4.576 -13.648 1.00 65.69 99 GLY A C 1
ATOM 740 O O . GLY A 1 99 ? 12.536 -5.354 -12.699 1.00 65.69 99 GLY A O 1
ATOM 741 N N . TYR A 1 100 ? 12.354 -3.267 -13.491 1.00 67.44 100 TYR A N 1
ATOM 742 C CA . TYR A 1 100 ? 12.049 -2.622 -12.210 1.00 67.44 100 TYR A CA 1
ATOM 743 C C . TYR A 1 100 ? 10.555 -2.674 -11.875 1.00 67.44 100 TYR A C 1
ATOM 745 O O . TYR A 1 100 ? 10.198 -2.731 -10.702 1.00 67.44 100 TYR A O 1
ATOM 753 N N . GLU A 1 101 ? 9.685 -2.704 -12.886 1.00 71.69 101 GLU A N 1
ATOM 754 C CA . GLU A 1 101 ? 8.242 -2.872 -12.732 1.00 71.69 101 GLU A CA 1
ATOM 755 C C . GLU A 1 101 ? 7.943 -4.172 -11.984 1.00 71.69 101 GLU A C 1
ATOM 757 O O . GLU A 1 101 ? 7.216 -4.142 -10.996 1.00 71.69 101 GLU A O 1
ATOM 762 N N . ASP A 1 102 ? 8.580 -5.284 -12.363 1.00 80.44 102 ASP A N 1
ATOM 763 C CA . ASP A 1 102 ? 8.433 -6.570 -11.668 1.00 80.44 102 ASP A CA 1
ATOM 764 C C . ASP A 1 102 ? 8.809 -6.486 -10.177 1.00 80.44 102 ASP A C 1
ATOM 766 O O . ASP A 1 102 ? 8.150 -7.096 -9.329 1.00 80.44 102 ASP A O 1
ATOM 770 N N . VAL A 1 103 ? 9.839 -5.703 -9.831 1.00 88.56 103 VAL A N 1
ATOM 771 C CA . VAL A 1 103 ? 10.225 -5.456 -8.431 1.00 88.56 103 VAL A CA 1
ATOM 772 C C . VAL A 1 103 ? 9.125 -4.667 -7.719 1.00 88.56 103 VAL A C 1
ATOM 774 O O . VAL A 1 103 ? 8.612 -5.142 -6.706 1.00 88.56 103 VAL A O 1
ATOM 777 N N . GLN A 1 104 ? 8.666 -3.556 -8.304 1.00 90.94 104 GLN A N 1
ATOM 778 C CA . GLN A 1 104 ? 7.596 -2.733 -7.729 1.00 90.94 104 GLN A CA 1
ATOM 779 C C . GLN A 1 104 ? 6.280 -3.509 -7.555 1.00 90.94 104 GLN A C 1
ATOM 781 O O . GLN A 1 104 ? 5.571 -3.302 -6.571 1.00 90.94 104 GLN A O 1
ATOM 786 N N . TYR A 1 105 ? 5.938 -4.429 -8.466 1.00 91.56 105 TYR A N 1
ATOM 787 C CA . TYR A 1 105 ? 4.761 -5.294 -8.325 1.00 91.56 105 TYR A CA 1
ATOM 788 C C . TYR A 1 105 ? 4.885 -6.240 -7.126 1.00 91.56 105 TYR A C 1
ATOM 790 O O . TYR A 1 105 ? 3.919 -6.410 -6.377 1.00 91.56 105 TYR A O 1
ATOM 798 N N . ASN A 1 106 ? 6.062 -6.832 -6.910 1.00 94.44 106 ASN A N 1
ATOM 799 C CA . ASN A 1 106 ? 6.309 -7.684 -5.746 1.00 94.44 106 ASN A CA 1
ATOM 800 C C . ASN A 1 106 ? 6.253 -6.882 -4.438 1.00 94.44 106 ASN A C 1
ATOM 802 O O . ASN A 1 106 ? 5.633 -7.332 -3.471 1.00 94.44 106 ASN A O 1
ATOM 806 N N . GLU A 1 107 ? 6.834 -5.681 -4.427 1.00 96.19 107 GLU A N 1
ATOM 807 C CA . GLU A 1 107 ? 6.764 -4.743 -3.302 1.00 96.19 107 GLU A CA 1
ATOM 808 C C . GLU A 1 107 ? 5.314 -4.335 -3.003 1.00 96.19 107 GLU A C 1
ATOM 810 O O . GLU A 1 107 ? 4.871 -4.407 -1.855 1.00 96.19 107 GLU A O 1
ATOM 815 N N . ALA A 1 108 ? 4.527 -4.017 -4.036 1.00 96.12 108 ALA A N 1
ATOM 816 C CA . ALA A 1 108 ? 3.112 -3.679 -3.905 1.00 96.12 108 ALA A CA 1
ATOM 817 C C . ALA A 1 108 ? 2.292 -4.829 -3.304 1.00 96.12 108 ALA A C 1
ATOM 819 O O . ALA A 1 108 ? 1.455 -4.602 -2.428 1.00 96.12 108 ALA A O 1
ATOM 820 N N . VAL A 1 109 ? 2.542 -6.072 -3.729 1.00 97.50 109 VAL A N 1
ATOM 821 C CA . VAL A 1 109 ? 1.882 -7.261 -3.168 1.00 97.50 109 VAL A CA 1
ATOM 822 C C . VAL A 1 109 ? 2.281 -7.480 -1.711 1.00 97.50 109 VAL A C 1
ATOM 824 O O . VAL A 1 109 ? 1.413 -7.764 -0.882 1.00 97.50 109 VAL A O 1
ATOM 827 N N . ALA A 1 110 ? 3.569 -7.362 -1.384 1.00 98.00 110 ALA A N 1
ATOM 828 C CA . ALA A 1 110 ? 4.053 -7.525 -0.018 1.00 98.00 110 ALA A CA 1
ATOM 829 C C . ALA A 1 110 ? 3.428 -6.478 0.914 1.00 98.00 110 ALA A C 1
ATOM 831 O O . ALA A 1 110 ? 2.815 -6.838 1.921 1.00 98.00 110 ALA A O 1
ATOM 832 N N . LEU A 1 111 ? 3.488 -5.199 0.532 1.00 98.31 111 LEU A N 1
ATOM 833 C CA . LEU A 1 111 ? 2.890 -4.108 1.295 1.00 98.31 111 LEU A CA 1
ATOM 834 C C . LEU A 1 111 ? 1.366 -4.249 1.392 1.00 98.31 111 LEU A C 1
ATOM 836 O O . LEU A 1 111 ? 0.802 -4.067 2.470 1.00 98.31 111 LEU A O 1
ATOM 840 N N . GLY A 1 112 ? 0.699 -4.634 0.300 1.00 98.06 112 GLY A N 1
ATOM 841 C CA . GLY A 1 112 ? -0.741 -4.887 0.276 1.00 98.06 112 GLY A CA 1
ATOM 842 C C . GLY A 1 112 ? -1.161 -5.970 1.270 1.00 98.06 112 GLY A C 1
ATOM 843 O O . GLY A 1 112 ? -2.136 -5.786 2.000 1.00 98.06 112 GLY A O 1
ATOM 844 N N . LYS A 1 113 ? -0.407 -7.074 1.362 1.00 98.31 113 LYS A N 1
ATOM 845 C CA . LYS A 1 113 ? -0.654 -8.145 2.344 1.00 98.31 113 LYS A CA 1
ATOM 846 C C . LYS A 1 113 ? -0.481 -7.646 3.773 1.00 98.31 113 LYS A C 1
ATOM 848 O O . LYS A 1 113 ? -1.364 -7.882 4.596 1.00 98.31 113 LYS A O 1
ATOM 853 N N . THR A 1 114 ? 0.6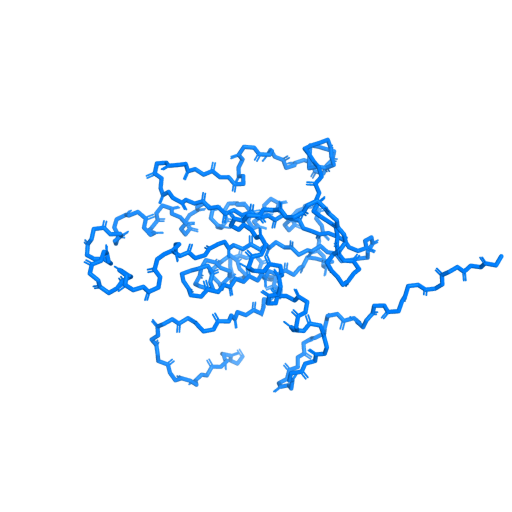01 -6.925 4.059 1.00 98.31 114 THR A N 1
ATOM 854 C CA . THR A 1 114 ? 0.841 -6.344 5.389 1.00 98.31 114 THR A CA 1
ATOM 855 C C . THR A 1 114 ? -0.273 -5.37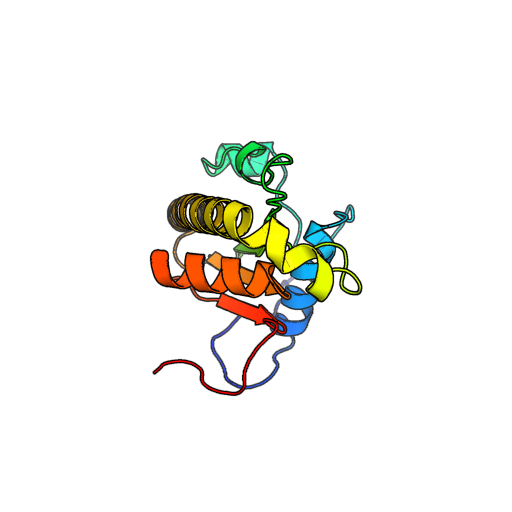4 5.775 1.00 98.31 114 THR A C 1
ATOM 857 O O . THR A 1 114 ? -0.842 -5.489 6.859 1.00 98.31 114 THR A O 1
ATOM 860 N N . ALA A 1 115 ? -0.676 -4.489 4.862 1.00 97.94 115 ALA A N 1
ATOM 861 C CA . ALA A 1 115 ? -1.787 -3.571 5.085 1.00 97.94 115 ALA A CA 1
ATOM 862 C C . ALA A 1 115 ? -3.121 -4.310 5.289 1.00 97.94 115 ALA A C 1
ATOM 864 O O . ALA A 1 115 ? -3.902 -3.929 6.160 1.00 97.94 115 ALA A O 1
ATOM 865 N N . LYS A 1 116 ? -3.395 -5.386 4.535 1.00 97.94 116 LYS A N 1
ATOM 866 C CA . LYS A 1 116 ? -4.620 -6.185 4.710 1.00 97.94 116 LYS A CA 1
ATOM 867 C C . LYS A 1 116 ? -4.646 -6.877 6.071 1.00 97.94 116 LYS A C 1
ATOM 869 O O . LYS A 1 116 ? -5.702 -6.913 6.696 1.00 97.94 116 LYS A O 1
ATOM 874 N N . MET A 1 117 ? -3.509 -7.384 6.547 1.00 97.94 117 MET A N 1
ATOM 875 C CA . MET A 1 117 ? -3.404 -7.944 7.899 1.00 97.94 117 MET A CA 1
ATOM 876 C C . MET A 1 117 ? -3.644 -6.881 8.977 1.00 97.94 117 MET A C 1
ATOM 878 O O . MET A 1 117 ? -4.326 -7.164 9.958 1.00 97.94 117 MET A O 1
ATOM 882 N N . ALA A 1 118 ? -3.126 -5.665 8.783 1.00 97.31 118 ALA A N 1
ATOM 883 C CA . ALA A 1 118 ? -3.259 -4.573 9.745 1.00 97.31 118 ALA A CA 1
ATOM 884 C C . ALA A 1 118 ? -4.681 -3.988 9.814 1.00 97.31 118 ALA A C 1
ATOM 886 O O . ALA A 1 118 ? -5.171 -3.671 10.897 1.00 97.31 118 ALA A O 1
ATOM 887 N N . PHE A 1 119 ? -5.345 -3.828 8.665 1.00 96.88 119 PHE A N 1
ATOM 888 C CA . PHE A 1 119 ? -6.569 -3.023 8.555 1.00 96.88 119 PHE A CA 1
ATOM 889 C C . PHE A 1 119 ? -7.818 -3.815 8.145 1.00 96.88 119 PHE A C 1
ATOM 891 O O . PHE A 1 119 ? -8.929 -3.285 8.199 1.00 96.88 119 PHE A O 1
ATOM 898 N N . GLY A 1 120 ? -7.676 -5.081 7.744 1.00 96.19 120 GLY A N 1
ATOM 899 C CA . GLY A 1 120 ? -8.805 -5.948 7.412 1.00 96.19 120 GLY A CA 1
ATOM 900 C C . GLY A 1 120 ? -9.675 -5.389 6.283 1.00 96.19 120 GLY A C 1
ATOM 901 O O . GLY A 1 120 ? -9.186 -5.025 5.213 1.00 96.19 120 GLY A O 1
ATOM 902 N N . ASP A 1 121 ? -10.990 -5.374 6.483 1.00 94.00 121 ASP A N 1
ATOM 903 C CA . ASP A 1 121 ? -11.965 -4.938 5.469 1.00 94.00 121 ASP A CA 1
ATOM 904 C C . ASP A 1 121 ? -12.108 -3.414 5.368 1.00 94.00 121 ASP A C 1
ATOM 906 O O . ASP A 1 121 ? -12.736 -2.915 4.439 1.00 94.00 121 ASP A O 1
ATOM 910 N N . ALA A 1 122 ? -11.481 -2.666 6.280 1.00 94.38 122 ALA A N 1
ATOM 911 C CA . ALA A 1 122 ? -11.415 -1.210 6.207 1.00 94.38 122 ALA A CA 1
ATOM 912 C C . ALA A 1 122 ? -10.380 -0.708 5.180 1.00 94.38 122 ALA A C 1
ATOM 914 O O . ALA A 1 122 ? -10.294 0.498 4.944 1.00 94.38 122 ALA A O 1
ATOM 915 N N . LEU A 1 123 ? -9.583 -1.609 4.591 1.00 96.12 123 LEU A N 1
ATOM 916 C CA . LEU A 1 123 ? -8.570 -1.271 3.596 1.00 96.12 123 LEU A CA 1
ATOM 917 C C . LEU A 1 123 ? -9.173 -1.096 2.197 1.00 96.12 123 LEU A C 1
ATOM 919 O O . LEU A 1 123 ? -9.870 -1.971 1.685 1.00 96.12 123 LEU A O 1
ATOM 923 N N . VAL A 1 124 ? -8.785 -0.006 1.545 1.00 94.12 124 VAL A N 1
ATOM 924 C CA . VAL A 1 124 ? -8.985 0.275 0.122 1.00 94.12 124 VAL A CA 1
ATOM 925 C C . VAL A 1 124 ? -7.625 0.533 -0.518 1.00 94.12 124 VAL A C 1
ATOM 927 O O . VAL A 1 124 ? -6.741 1.123 0.104 1.00 94.12 124 VAL A O 1
ATOM 930 N N . ILE A 1 125 ? -7.449 0.104 -1.765 1.00 94.88 125 ILE A N 1
ATOM 931 C CA . ILE A 1 125 ? -6.211 0.313 -2.518 1.00 94.88 125 ILE A CA 1
ATOM 932 C C . ILE A 1 125 ? -6.468 1.260 -3.699 1.00 94.88 125 ILE A C 1
ATOM 934 O O . ILE A 1 125 ? -7.495 1.174 -4.369 1.00 94.88 125 ILE A O 1
ATOM 938 N N . THR A 1 126 ? -5.549 2.186 -3.962 1.00 93.44 126 THR A N 1
ATOM 939 C CA . THR A 1 126 ? -5.653 3.128 -5.081 1.00 93.44 126 THR A CA 1
ATOM 940 C C . THR A 1 126 ? -4.308 3.412 -5.736 1.00 93.44 126 THR A C 1
ATOM 942 O O . THR A 1 126 ? -3.247 3.144 -5.175 1.00 93.44 126 THR A O 1
ATOM 945 N N . GLY A 1 127 ? -4.354 3.964 -6.944 1.00 90.31 127 GLY A N 1
ATOM 946 C CA . GLY A 1 127 ? -3.180 4.434 -7.667 1.00 90.31 127 GLY A CA 1
ATOM 947 C C . GLY A 1 127 ? -3.527 4.940 -9.064 1.00 90.31 127 GLY A C 1
ATOM 948 O O . GLY A 1 127 ? -4.615 4.683 -9.589 1.00 90.31 127 GLY A O 1
ATOM 949 N N . HIS A 1 128 ? -2.593 5.669 -9.677 1.00 85.50 128 HIS A N 1
ATOM 950 C CA . HIS A 1 128 ? -2.738 6.210 -11.031 1.00 85.50 128 HIS A CA 1
ATOM 951 C C . HIS A 1 128 ? -1.600 5.749 -11.956 1.00 85.50 128 HIS A C 1
ATOM 953 O O . HIS A 1 128 ? -0.453 5.655 -11.518 1.00 85.50 128 HIS A O 1
ATOM 959 N N . SER A 1 129 ? -1.879 5.531 -13.249 1.00 83.06 129 SER A N 1
ATOM 960 C CA . SER A 1 129 ? -0.891 5.052 -14.238 1.00 83.06 129 SER A CA 1
ATOM 961 C C . SER A 1 129 ? -0.240 3.728 -13.789 1.00 83.06 129 SER A C 1
ATOM 963 O O . SER A 1 129 ? -0.978 2.799 -13.462 1.00 83.06 129 SER A O 1
ATOM 965 N N . LEU A 1 130 ? 1.097 3.634 -13.710 1.00 83.81 130 LEU A N 1
ATOM 966 C CA . LEU A 1 130 ? 1.819 2.486 -13.133 1.00 83.81 130 LEU A CA 1
ATOM 967 C C . LEU A 1 130 ? 1.305 2.129 -11.729 1.00 83.81 130 LEU A C 1
ATOM 969 O O . LEU A 1 130 ? 1.020 0.966 -11.459 1.00 83.81 130 LEU A O 1
ATOM 973 N N . GLY A 1 131 ? 1.059 3.127 -10.877 1.00 87.75 131 GLY A N 1
ATOM 974 C CA . GLY A 1 131 ? 0.511 2.919 -9.536 1.00 87.75 131 GLY A CA 1
ATOM 975 C C . GLY A 1 131 ? -0.886 2.301 -9.556 1.00 87.75 131 GLY A C 1
ATOM 976 O O . GLY A 1 131 ? -1.260 1.580 -8.639 1.00 87.75 131 GLY A O 1
ATOM 977 N N . GLY A 1 132 ? -1.654 2.519 -10.628 1.00 88.38 132 GLY A N 1
ATOM 978 C CA . GLY A 1 132 ? -2.924 1.828 -10.855 1.00 88.38 132 GLY A CA 1
ATOM 979 C C . GLY A 1 132 ? -2.729 0.334 -11.132 1.00 88.38 132 GLY A C 1
ATOM 980 O O . GLY A 1 132 ? -3.496 -0.484 -10.631 1.00 88.38 132 GLY A O 1
ATOM 981 N N . GLY A 1 133 ? -1.679 -0.031 -11.872 1.00 87.81 133 GLY A N 1
ATOM 982 C CA . GLY A 1 133 ? -1.264 -1.424 -12.056 1.00 87.81 133 GLY A CA 1
ATOM 983 C C . GLY A 1 133 ? -0.848 -2.067 -10.734 1.00 87.81 133 GLY A C 1
ATOM 984 O O . GLY A 1 133 ? -1.382 -3.113 -10.373 1.00 87.81 133 GLY A O 1
ATOM 985 N N . LEU A 1 134 ? 0.031 -1.408 -9.970 1.00 93.06 134 LEU A N 1
ATOM 986 C CA . LEU A 1 134 ? 0.460 -1.861 -8.638 1.00 93.06 134 LEU A CA 1
ATOM 987 C C . LEU A 1 134 ? -0.739 -2.075 -7.701 1.00 93.06 134 LEU A C 1
ATOM 989 O O . LEU A 1 134 ? -0.858 -3.122 -7.064 1.00 93.06 134 LEU A O 1
ATOM 993 N N . ALA A 1 135 ? -1.667 -1.112 -7.682 1.00 93.25 135 ALA A N 1
ATOM 994 C CA . ALA A 1 135 ? -2.902 -1.173 -6.911 1.00 93.25 135 ALA A CA 1
ATOM 995 C C . ALA A 1 135 ? -3.778 -2.370 -7.297 1.00 93.25 135 ALA A C 1
ATOM 997 O O . ALA A 1 135 ? -4.243 -3.097 -6.419 1.00 93.25 135 ALA A O 1
ATOM 998 N N . ALA A 1 136 ? -3.984 -2.596 -8.598 1.00 91.00 136 ALA A N 1
ATOM 999 C CA . ALA A 1 136 ? -4.764 -3.724 -9.094 1.00 91.00 136 ALA A CA 1
ATOM 1000 C C . ALA A 1 136 ? -4.116 -5.067 -8.726 1.00 91.00 136 ALA A C 1
ATOM 1002 O O . ALA A 1 136 ? -4.799 -5.967 -8.241 1.00 91.00 136 ALA A O 1
ATOM 1003 N N . THR A 1 137 ? -2.799 -5.195 -8.893 1.00 93.00 137 THR A N 1
ATOM 1004 C CA . THR A 1 137 ? -2.062 -6.422 -8.565 1.00 93.00 137 THR A CA 1
ATOM 1005 C C . THR A 1 137 ? -2.100 -6.723 -7.067 1.00 93.00 137 THR A C 1
ATOM 1007 O O . THR A 1 137 ? -2.397 -7.854 -6.677 1.00 93.00 137 THR A O 1
ATOM 1010 N N . ALA A 1 138 ? -1.871 -5.720 -6.216 1.00 95.38 138 ALA A N 1
ATOM 1011 C CA . ALA A 1 138 ? -1.969 -5.875 -4.767 1.00 95.38 138 ALA A CA 1
ATOM 1012 C C . ALA A 1 138 ? -3.387 -6.294 -4.346 1.00 95.38 138 ALA A C 1
ATOM 1014 O O . ALA A 1 138 ? -3.547 -7.253 -3.596 1.00 95.38 138 ALA A O 1
ATOM 1015 N N . ALA A 1 139 ? -4.412 -5.636 -4.892 1.00 93.94 139 ALA A N 1
ATOM 1016 C CA . ALA A 1 139 ? -5.814 -5.939 -4.625 1.00 93.94 139 ALA A CA 1
ATOM 1017 C C . ALA A 1 139 ? -6.206 -7.370 -5.001 1.00 93.94 139 ALA A C 1
ATOM 1019 O O . ALA A 1 139 ? -6.857 -8.056 -4.210 1.00 93.94 139 ALA A O 1
ATOM 1020 N N . LEU A 1 140 ? -5.760 -7.846 -6.167 1.00 93.06 140 LEU A N 1
ATOM 1021 C CA . LEU A 1 140 ? -5.957 -9.230 -6.597 1.00 93.06 140 LEU A CA 1
ATOM 1022 C C . LEU A 1 140 ? -5.274 -10.219 -5.646 1.00 93.06 140 LEU A C 1
ATOM 1024 O O . LEU A 1 140 ? -5.866 -11.235 -5.289 1.00 93.06 140 LEU A O 1
ATOM 1028 N N . ALA A 1 141 ? -4.052 -9.918 -5.202 1.00 94.25 141 ALA A N 1
ATOM 1029 C CA . ALA A 1 141 ? -3.292 -10.792 -4.312 1.00 94.25 141 ALA A CA 1
ATOM 1030 C C . ALA A 1 141 ? -3.861 -10.869 -2.884 1.00 94.25 141 ALA A C 1
ATOM 1032 O O . ALA A 1 141 ? -3.590 -11.842 -2.177 1.00 94.25 141 ALA A O 1
ATOM 1033 N N . THR A 1 142 ? -4.613 -9.857 -2.444 1.00 95.25 142 THR A N 1
ATOM 1034 C CA . THR A 1 142 ? -5.149 -9.773 -1.076 1.00 95.25 142 THR A CA 1
ATOM 1035 C C . THR A 1 142 ? -6.664 -9.927 -0.975 1.00 95.25 142 THR A C 1
ATOM 1037 O O . THR A 1 142 ? -7.182 -10.002 0.138 1.00 95.25 142 THR A O 1
ATOM 1040 N N . GLY A 1 143 ? -7.385 -9.942 -2.100 1.00 92.12 143 GLY A N 1
ATOM 1041 C CA . GLY A 1 143 ? -8.848 -9.870 -2.109 1.00 92.12 143 GLY A CA 1
ATOM 1042 C C . GLY A 1 143 ? -9.378 -8.534 -1.574 1.00 92.12 143 GLY A C 1
ATOM 1043 O O . GLY A 1 143 ? -10.443 -8.494 -0.959 1.00 92.12 143 GLY A O 1
ATOM 1044 N N . THR A 1 144 ? -8.620 -7.448 -1.747 1.00 92.12 144 THR A N 1
ATOM 1045 C CA . THR A 1 144 ? -8.982 -6.108 -1.255 1.00 92.12 144 THR A CA 1
ATOM 1046 C C . THR A 1 144 ? -9.648 -5.290 -2.355 1.00 92.12 144 THR A C 1
ATOM 1048 O O . THR A 1 144 ? -9.318 -5.425 -3.529 1.00 92.12 144 THR A O 1
ATOM 1051 N N . PHE A 1 145 ? -10.573 -4.404 -1.987 1.00 89.12 145 PHE A N 1
ATOM 1052 C CA . PHE A 1 145 ? -11.185 -3.478 -2.935 1.00 89.12 145 PHE A CA 1
ATOM 1053 C C . PHE A 1 145 ? -10.175 -2.436 -3.441 1.00 89.12 145 PHE A C 1
ATOM 1055 O O . PHE A 1 145 ? -9.430 -1.854 -2.649 1.00 89.12 145 PHE A O 1
ATOM 1062 N N . ALA A 1 146 ? -10.185 -2.167 -4.750 1.00 87.94 146 ALA A N 1
ATOM 1063 C CA . ALA A 1 146 ? -9.354 -1.135 -5.355 1.00 87.94 146 ALA A CA 1
ATOM 1064 C C . ALA A 1 146 ? -10.107 -0.237 -6.333 1.00 87.94 146 ALA A C 1
ATOM 1066 O O . ALA A 1 146 ? -10.969 -0.693 -7.085 1.00 87.94 146 ALA A O 1
ATOM 1067 N N . VAL A 1 147 ? -9.697 1.030 -6.366 1.00 85.94 147 VAL A N 1
ATOM 1068 C CA . VAL A 1 147 ? -10.086 2.011 -7.383 1.00 85.94 147 VAL A CA 1
ATOM 1069 C C . VAL A 1 147 ? -8.815 2.511 -8.050 1.00 85.94 147 VAL A C 1
ATOM 1071 O O . VAL A 1 147 ? -7.909 2.993 -7.383 1.00 85.94 147 VAL A O 1
ATOM 1074 N N . THR A 1 148 ? -8.723 2.391 -9.369 1.00 82.25 148 THR A N 1
ATOM 1075 C CA . THR A 1 148 ? -7.516 2.758 -10.117 1.00 82.25 148 THR A CA 1
ATOM 1076 C C . THR A 1 148 ? -7.839 3.820 -11.156 1.00 82.25 148 THR A C 1
ATOM 1078 O O . THR A 1 148 ? -8.918 3.831 -11.751 1.00 82.25 148 THR A O 1
ATOM 1081 N N . PHE A 1 149 ? -6.897 4.734 -11.383 1.00 73.50 149 PHE A N 1
ATOM 1082 C CA . PHE A 1 149 ? -7.085 5.853 -12.297 1.00 73.50 149 PHE A CA 1
ATOM 1083 C C . PHE A 1 149 ? -6.122 5.741 -13.481 1.00 73.50 149 PHE A C 1
ATOM 1085 O O . PHE A 1 149 ? -4.908 5.849 -13.336 1.00 73.50 149 PHE A O 1
ATOM 1092 N N . ASN A 1 150 ? -6.687 5.552 -14.673 1.00 64.00 150 ASN A N 1
ATOM 1093 C CA . ASN A 1 150 ? -5.992 5.647 -15.958 1.00 64.00 150 ASN A CA 1
ATOM 1094 C C . ASN A 1 150 ? -4.691 4.814 -16.048 1.00 64.00 150 ASN A C 1
ATOM 1096 O O . ASN A 1 150 ? -3.605 5.357 -16.255 1.00 64.00 150 ASN A O 1
ATOM 1100 N N . ALA A 1 151 ? -4.796 3.488 -15.899 1.00 51.25 151 ALA A N 1
ATOM 1101 C CA . ALA A 1 151 ? -3.722 2.576 -16.290 1.00 51.25 151 ALA A CA 1
ATOM 1102 C C . ALA A 1 151 ? -3.504 2.712 -17.807 1.00 51.25 151 ALA A C 1
ATOM 1104 O O . ALA A 1 151 ? -4.430 2.509 -18.598 1.00 51.25 151 ALA A O 1
ATOM 1105 N N . ALA A 1 152 ? -2.317 3.150 -18.219 1.00 41.38 152 ALA A N 1
ATOM 1106 C CA . ALA A 1 152 ? -2.027 3.422 -19.616 1.00 41.38 152 ALA A CA 1
ATOM 1107 C C . ALA A 1 152 ? -2.024 2.114 -20.427 1.00 41.38 152 ALA A C 1
ATOM 1109 O O . ALA A 1 152 ? -1.042 1.383 -20.436 1.00 41.38 152 ALA A O 1
ATOM 1110 N N . GLY A 1 153 ? -3.137 1.835 -21.112 1.00 32.91 153 GLY A N 1
ATOM 1111 C CA . GLY A 1 153 ? -3.232 0.785 -22.127 1.00 32.91 153 GLY A CA 1
ATOM 1112 C C . GLY A 1 153 ? -4.475 -0.096 -22.020 1.00 32.91 153 GLY A C 1
ATOM 1113 O O . GLY A 1 153 ? -4.425 -1.165 -21.432 1.00 32.91 153 GLY A O 1
ATOM 1114 N N . GLY A 1 154 ? -5.555 0.306 -22.697 1.00 28.38 154 GLY A N 1
ATOM 1115 C CA . GLY A 1 154 ? -6.581 -0.631 -23.170 1.00 28.38 154 GLY A CA 1
ATOM 1116 C C . GLY A 1 154 ? -7.893 -0.655 -22.387 1.00 28.38 154 GLY A C 1
ATOM 1117 O O . GLY A 1 154 ? -8.033 -1.328 -21.380 1.00 28.38 154 GLY A O 1
ATOM 1118 N N . ALA A 1 155 ? -8.866 0.082 -22.924 1.00 31.42 155 ALA A N 1
ATOM 1119 C CA . ALA A 1 155 ? -10.303 -0.190 -22.955 1.00 31.42 155 ALA A CA 1
ATOM 1120 C C . ALA A 1 155 ? -10.897 -1.250 -21.999 1.00 31.42 155 ALA A C 1
ATOM 1122 O O . ALA A 1 155 ? -10.591 -2.428 -22.099 1.00 31.42 155 ALA A O 1
ATOM 1123 N N . LYS A 1 156 ? -11.914 -0.810 -21.240 1.00 42.81 156 LYS A N 1
ATOM 1124 C CA . LYS A 1 156 ? -13.119 -1.568 -20.846 1.00 42.81 156 LYS A CA 1
ATOM 1125 C C . LYS A 1 156 ? -12.891 -3.048 -20.500 1.00 42.81 156 LYS A C 1
ATOM 1127 O O . LYS A 1 156 ? -12.882 -3.885 -21.394 1.00 42.81 156 LYS A O 1
ATOM 1132 N N . ASN A 1 157 ? -12.868 -3.364 -19.207 1.00 32.78 157 ASN A N 1
ATOM 1133 C CA . ASN A 1 157 ? -13.716 -4.389 -18.580 1.00 32.78 157 ASN A CA 1
ATOM 1134 C C . ASN A 1 157 ? -13.215 -4.657 -17.159 1.00 32.78 157 ASN A C 1
ATOM 1136 O O . ASN A 1 157 ? -12.209 -5.326 -16.948 1.00 32.78 157 ASN A O 1
ATOM 1140 N N . THR A 1 158 ? -13.966 -4.155 -16.181 1.00 31.91 158 THR A N 1
ATOM 1141 C CA . THR A 1 158 ? -14.000 -4.708 -14.828 1.00 31.91 158 THR A CA 1
ATOM 1142 C C . THR A 1 158 ? -14.299 -6.206 -14.944 1.00 31.91 158 THR A C 1
ATOM 1144 O O . THR A 1 158 ? -15.296 -6.587 -15.562 1.00 31.91 158 THR A O 1
ATOM 1147 N N . LEU A 1 159 ? -13.404 -7.051 -14.435 1.00 32.78 159 LEU A N 1
ATOM 1148 C CA . LEU A 1 159 ? -13.587 -8.501 -14.417 1.00 32.78 159 LEU A CA 1
ATOM 1149 C C . LEU A 1 159 ? -14.758 -8.868 -13.484 1.00 32.78 159 LEU A C 1
ATOM 1151 O O . LEU A 1 159 ? -14.977 -8.193 -12.479 1.00 32.78 159 LEU A O 1
ATOM 1155 N N . LYS A 1 160 ? -15.528 -9.877 -13.911 1.00 30.55 160 LYS A N 1
ATOM 1156 C CA . LYS A 1 160 ? -16.759 -10.396 -13.287 1.00 30.55 160 LYS A CA 1
ATOM 1157 C C . LYS A 1 160 ? -16.538 -11.004 -11.909 1.00 30.55 160 LYS A C 1
ATOM 1159 O O . LYS A 1 160 ? -15.476 -11.636 -11.729 1.00 30.55 160 LYS A O 1
#

InterPro domains:
  IPR029058 Alpha/Beta hydrolase fold [G3DSA:3.40.50.1820] (4-154)
  IPR029058 Alpha/Beta hydrolase fold [SSF53474] (20-152)
  IPR058590 Tle-like phospholipase domain [PF26363] (23-159)

Secondary structure (DSSP, 8-state):
------PPP----SS--HHHHHHHHHHHHTTS--SSEETTEEEPPHHHHHHTT--GGGGEETTTTEEEEEEE-SS-EEEEE---S-TTTHHHHHHHHHHHHHHHHHHHHHHHHHHHHHHGGGEEEEEETHHHHHHHHHHHHHT-EEEEE--SS-------